Protein AF-A0A1G8HP50-F1 (afdb_monomer_lite)

Sequence (69 aa):
MFHTADVYIEELKSLEHFGSDHFPIYAKFFINKKTAKQEHLTENLKDGEQEIVQEIIKEGINEKSDNRT

Foldseek 3Di:
DDDDLFKAWPDWDWDDDDPDPDTDIDTDIGGRPPDPVCPVVDDDQDVPSVVVVVVVVVCVVVDDDPPPD

Organism: NCBI:txid178355

Structure (mmCIF, N/CA/C/O backbone):
data_AF-A0A1G8HP50-F1
#
_entry.id   AF-A0A1G8HP50-F1
#
loop_
_atom_site.group_PDB
_atom_site.id
_atom_site.type_symbol
_atom_site.label_atom_id
_atom_site.label_alt_id
_atom_site.label_comp_id
_atom_site.label_asym_id
_atom_site.label_entity_id
_atom_site.label_seq_id
_atom_site.pdbx_PDB_ins_code
_atom_site.Cartn_x
_atom_site.Cartn_y
_atom_site.Cartn_z
_atom_site.occupancy
_atom_site.B_iso_or_equiv
_atom_site.auth_seq_id
_atom_site.auth_comp_id
_atom_site.auth_asym_id
_atom_site.auth_atom_id
_atom_site.pdbx_PDB_model_num
ATOM 1 N N . MET A 1 1 ? 3.541 -1.745 8.925 1.00 37.06 1 MET A N 1
ATOM 2 C CA . MET A 1 1 ? 3.280 -2.061 7.506 1.00 37.06 1 MET A CA 1
ATOM 3 C C . MET A 1 1 ? 1.775 -1.947 7.319 1.00 37.06 1 MET A C 1
ATOM 5 O O . MET A 1 1 ? 1.063 -2.687 7.980 1.00 37.06 1 MET A O 1
ATOM 9 N N . PHE A 1 2 ? 1.279 -0.955 6.576 1.00 41.84 2 PHE A N 1
ATOM 10 C CA . PHE A 1 2 ? -0.163 -0.799 6.345 1.00 41.84 2 PHE A CA 1
ATOM 11 C C . PHE A 1 2 ? -0.597 -1.831 5.299 1.00 41.84 2 PHE A C 1
ATOM 13 O O . PHE A 1 2 ? -0.237 -1.705 4.132 1.00 41.84 2 PHE A O 1
ATOM 20 N N . HIS A 1 3 ? -1.335 -2.857 5.715 1.00 55.03 3 HIS A N 1
ATOM 21 C CA . HIS A 1 3 ? -2.122 -3.685 4.806 1.00 55.03 3 HIS A CA 1
ATOM 22 C C . HIS A 1 3 ? -3.528 -3.075 4.712 1.00 55.03 3 HIS A C 1
ATOM 24 O O . HIS A 1 3 ? -4.185 -2.839 5.725 1.00 55.03 3 HIS A O 1
ATOM 30 N N . THR A 1 4 ? -3.994 -2.766 3.509 1.00 66.62 4 THR A N 1
ATOM 31 C CA . THR A 1 4 ? -5.411 -2.479 3.274 1.00 66.62 4 THR A CA 1
ATOM 32 C C . THR A 1 4 ? -5.875 -3.365 2.135 1.00 66.62 4 THR A C 1
ATOM 34 O O . THR A 1 4 ? -5.194 -3.468 1.115 1.00 66.62 4 THR A O 1
ATOM 37 N N . ALA A 1 5 ? -7.020 -4.021 2.321 1.00 66.69 5 ALA A N 1
ATOM 38 C CA . ALA A 1 5 ? -7.650 -4.826 1.279 1.00 66.69 5 ALA A CA 1
ATOM 39 C C . ALA A 1 5 ? -8.134 -3.963 0.097 1.00 66.69 5 ALA A C 1
ATOM 41 O O . ALA A 1 5 ? -8.424 -4.486 -0.978 1.00 66.69 5 ALA A O 1
ATOM 42 N N . ASP A 1 6 ? -8.182 -2.643 0.283 1.00 73.81 6 ASP A N 1
ATOM 43 C CA . ASP A 1 6 ? -8.747 -1.704 -0.677 1.00 73.81 6 ASP A CA 1
ATOM 44 C C . ASP A 1 6 ? -7.734 -1.192 -1.705 1.00 73.81 6 ASP A C 1
ATOM 46 O O . ASP A 1 6 ? -8.139 -0.650 -2.734 1.00 73.81 6 ASP A O 1
ATOM 50 N N . VAL A 1 7 ? -6.426 -1.350 -1.464 1.00 77.88 7 VAL A N 1
ATOM 51 C CA . VAL A 1 7 ? -5.368 -0.892 -2.379 1.00 77.88 7 VAL A CA 1
ATOM 52 C C . VAL A 1 7 ? -4.728 -2.089 -3.065 1.00 77.88 7 VAL A C 1
ATOM 54 O O . VAL A 1 7 ? -4.049 -2.898 -2.438 1.00 77.88 7 VAL A O 1
ATOM 57 N N . TYR A 1 8 ? -4.904 -2.172 -4.381 1.00 77.38 8 TYR A N 1
ATOM 58 C CA . TYR A 1 8 ? -4.313 -3.224 -5.195 1.00 77.38 8 TYR A CA 1
ATOM 59 C C . TYR A 1 8 ? -3.178 -2.690 -6.056 1.00 77.38 8 TYR A C 1
ATOM 61 O O . TYR A 1 8 ? -3.402 -1.850 -6.927 1.00 77.38 8 TYR A O 1
ATOM 69 N N . ILE A 1 9 ? -1.975 -3.217 -5.842 1.00 82.31 9 ILE A N 1
ATOM 70 C CA . ILE A 1 9 ? -0.785 -2.884 -6.623 1.00 82.31 9 ILE A CA 1
ATOM 71 C C . ILE A 1 9 ? -0.850 -3.623 -7.965 1.00 82.31 9 ILE A C 1
ATOM 73 O O . ILE A 1 9 ? -0.803 -4.848 -8.013 1.00 82.31 9 ILE A O 1
ATOM 77 N N . GLU A 1 10 ? -0.949 -2.866 -9.055 1.00 84.06 10 GLU A N 1
ATOM 78 C CA . GLU A 1 10 ? -0.842 -3.379 -10.424 1.00 84.06 10 GLU A CA 1
ATOM 79 C C . GLU A 1 10 ? 0.623 -3.510 -10.854 1.00 84.06 10 GLU A C 1
ATOM 81 O O . GLU A 1 10 ? 0.991 -4.483 -11.505 1.00 84.06 10 GLU A O 1
ATOM 86 N N . GLU A 1 11 ? 1.469 -2.551 -10.475 1.00 90.06 11 GLU A N 1
ATOM 87 C CA . GLU 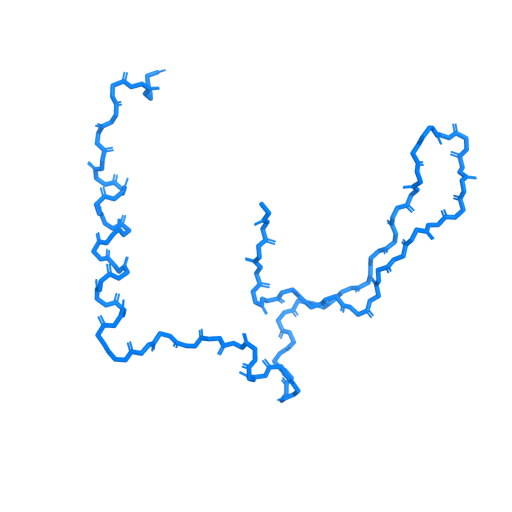A 1 11 ? 2.890 -2.542 -10.819 1.00 90.06 11 GLU A CA 1
ATOM 88 C C . GLU A 1 11 ? 3.700 -1.915 -9.683 1.00 90.06 11 GLU A C 1
ATOM 90 O O . GLU A 1 11 ? 3.327 -0.868 -9.155 1.00 90.06 11 GLU A O 1
ATOM 95 N N . LEU A 1 12 ? 4.819 -2.541 -9.319 1.00 92.69 12 LEU A N 1
ATOM 96 C CA . LEU A 1 12 ? 5.787 -2.017 -8.358 1.00 92.69 12 LEU A CA 1
ATOM 97 C C . LEU A 1 12 ? 7.193 -2.309 -8.876 1.00 92.69 12 LEU A C 1
ATOM 99 O O . LEU A 1 12 ? 7.544 -3.472 -9.076 1.00 92.69 12 LEU A O 1
ATOM 103 N N . LYS A 1 13 ? 7.994 -1.267 -9.108 1.00 93.56 13 LYS A N 1
ATOM 104 C CA . LYS A 1 13 ? 9.372 -1.411 -9.596 1.00 93.56 13 LYS A CA 1
ATOM 105 C C 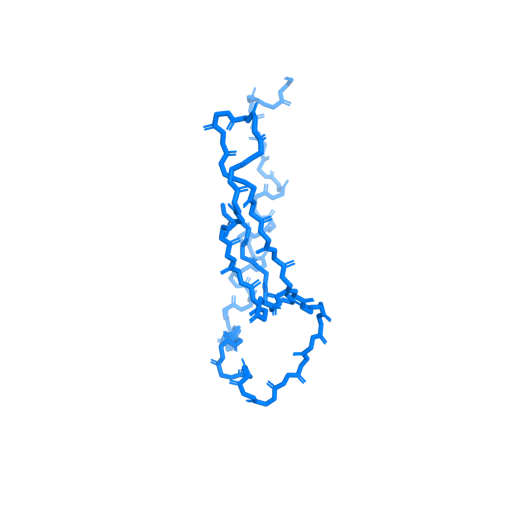. LYS A 1 13 ? 10.269 -0.273 -9.138 1.00 93.56 13 LYS A C 1
ATOM 107 O O . LYS A 1 13 ? 9.801 0.835 -8.891 1.00 93.56 13 LYS A O 1
ATOM 112 N N . SER A 1 14 ? 11.567 -0.537 -9.102 1.00 94.12 14 SER A N 1
ATOM 113 C CA . SER A 1 14 ? 12.584 0.503 -8.956 1.00 94.12 14 SER A CA 1
ATOM 114 C C . SER A 1 14 ? 12.859 1.159 -10.310 1.00 94.12 14 SER A C 1
ATOM 116 O O . SER A 1 14 ? 12.915 0.475 -11.333 1.00 94.12 14 SER A O 1
ATOM 118 N N . LEU A 1 15 ? 13.009 2.479 -10.321 1.00 93.81 15 LEU A N 1
ATOM 119 C CA . LEU A 1 15 ? 13.424 3.254 -11.488 1.00 93.81 15 LEU A CA 1
ATOM 120 C C . LEU A 1 15 ? 14.943 3.446 -11.499 1.00 93.81 15 LEU A C 1
ATOM 122 O O . LEU A 1 15 ? 15.632 3.167 -10.515 1.00 93.81 15 LEU A O 1
ATOM 126 N N . GLU A 1 16 ? 15.459 3.928 -12.628 1.00 91.81 16 GLU A N 1
ATOM 127 C CA . GLU A 1 16 ? 16.873 4.258 -12.758 1.00 91.81 16 GLU A CA 1
ATOM 128 C C . GLU A 1 16 ? 17.301 5.332 -11.753 1.00 91.81 16 GLU A C 1
ATOM 130 O O . GLU A 1 16 ? 16.525 6.193 -11.329 1.00 91.81 16 GLU A O 1
ATOM 135 N N . HIS A 1 17 ? 18.571 5.259 -11.368 1.00 90.12 17 HIS A N 1
ATOM 136 C CA . HIS A 1 17 ? 19.170 6.183 -10.424 1.00 90.12 17 HIS A CA 1
ATOM 137 C C . HIS A 1 17 ? 19.200 7.611 -10.991 1.00 90.12 17 HIS A C 1
ATOM 139 O O . HIS A 1 17 ? 19.750 7.859 -12.065 1.00 90.12 17 HIS A O 1
ATOM 145 N N . PHE A 1 18 ? 18.681 8.563 -10.218 1.00 86.62 18 PHE A N 1
ATOM 146 C CA . PHE A 1 18 ? 18.720 9.992 -10.522 1.00 86.62 18 PHE A CA 1
ATOM 147 C C . PHE A 1 18 ? 19.439 10.717 -9.371 1.00 86.62 18 PHE A C 1
ATOM 149 O O . PHE A 1 18 ? 18.825 11.145 -8.405 1.00 86.62 18 PHE A O 1
ATOM 156 N N . GLY A 1 19 ? 20.770 10.805 -9.434 1.00 86.75 19 GLY A N 1
ATOM 157 C CA . GLY A 1 19 ? 21.583 11.689 -8.576 1.00 86.75 19 GLY A CA 1
ATOM 158 C C . GLY A 1 19 ? 21.346 11.642 -7.052 1.00 86.75 19 GLY A C 1
ATOM 159 O O . GLY A 1 19 ? 21.741 12.581 -6.368 1.00 86.75 19 GLY A O 1
ATOM 160 N N . SER A 1 20 ? 20.708 10.596 -6.527 1.00 88.62 20 SER A N 1
ATOM 161 C CA . SER A 1 20 ? 20.310 10.413 -5.132 1.00 88.62 20 SER A CA 1
ATOM 162 C C . SER A 1 20 ? 20.780 9.038 -4.693 1.00 88.62 20 SER A C 1
ATOM 164 O O . SER A 1 20 ? 20.673 8.067 -5.428 1.00 88.62 20 SER A O 1
ATOM 166 N N . ASP A 1 21 ? 21.254 8.945 -3.463 1.00 91.06 21 ASP A N 1
ATOM 167 C CA . ASP A 1 21 ? 21.670 7.709 -2.803 1.00 91.06 21 ASP A CA 1
ATOM 168 C C . ASP A 1 21 ? 20.576 6.623 -2.693 1.00 91.06 21 ASP A C 1
ATOM 170 O O . ASP A 1 21 ? 20.882 5.490 -2.319 1.00 91.06 21 ASP A O 1
ATOM 174 N N . HIS A 1 22 ? 19.325 6.928 -3.060 1.00 92.06 22 HIS A N 1
ATOM 175 C CA . HIS A 1 22 ? 18.205 5.991 -3.069 1.00 92.06 22 HIS A CA 1
ATOM 176 C C . HIS A 1 22 ? 17.594 5.822 -4.467 1.00 92.06 22 HIS A C 1
ATOM 178 O O . HIS A 1 22 ? 17.428 6.776 -5.228 1.00 92.06 22 HIS A O 1
ATOM 184 N N . PHE A 1 23 ? 17.188 4.589 -4.788 1.00 92.69 23 PHE A N 1
ATOM 185 C CA . PHE A 1 23 ? 16.447 4.300 -6.016 1.00 92.69 23 PHE A CA 1
ATOM 186 C C . PHE A 1 23 ? 15.003 4.806 -5.907 1.00 92.69 23 PHE A C 1
ATOM 188 O O . PHE A 1 23 ? 14.305 4.437 -4.956 1.00 92.69 23 PHE A O 1
ATOM 195 N N . PRO A 1 24 ? 14.508 5.588 -6.882 1.00 94.00 24 PRO A N 1
ATOM 196 C CA . PRO A 1 24 ? 13.101 5.950 -6.915 1.00 94.00 24 PRO A CA 1
ATOM 197 C C . PRO A 1 24 ? 12.235 4.700 -7.100 1.00 94.00 24 PRO A C 1
ATOM 199 O O . PRO A 1 24 ? 12.560 3.819 -7.897 1.00 94.00 24 PRO A O 1
ATOM 202 N N . ILE A 1 25 ? 11.109 4.635 -6.394 1.00 94.31 25 ILE A N 1
ATOM 203 C CA . ILE A 1 25 ? 10.147 3.536 -6.512 1.00 94.31 25 ILE A CA 1
ATOM 204 C C . ILE A 1 25 ? 8.929 4.019 -7.298 1.00 94.31 25 ILE A C 1
ATOM 206 O O . ILE A 1 25 ? 8.310 5.026 -6.960 1.00 94.31 25 ILE A O 1
ATOM 210 N N . TYR A 1 26 ? 8.577 3.278 -8.343 1.00 93.88 26 TYR A N 1
ATOM 211 C CA . TYR A 1 26 ? 7.347 3.441 -9.102 1.00 93.88 26 TYR A CA 1
ATOM 212 C C . TYR A 1 26 ? 6.296 2.458 -8.598 1.00 93.88 26 TYR A C 1
ATOM 214 O O . TYR A 1 26 ? 6.552 1.254 -8.546 1.00 93.88 26 TYR A O 1
ATOM 222 N N . ALA A 1 27 ? 5.103 2.967 -8.293 1.00 92.69 27 ALA A N 1
ATOM 223 C CA . ALA A 1 27 ? 3.944 2.158 -7.951 1.00 92.69 27 ALA A CA 1
ATOM 224 C C . ALA A 1 27 ? 2.727 2.597 -8.773 1.00 92.69 27 ALA A C 1
ATOM 226 O O . ALA A 1 27 ? 2.359 3.773 -8.779 1.00 92.69 27 ALA A O 1
ATOM 227 N N . LYS A 1 28 ? 2.074 1.637 -9.424 1.00 90.56 28 LYS A N 1
ATOM 228 C CA . LYS A 1 28 ? 0.761 1.791 -10.048 1.00 90.56 28 LYS A CA 1
ATOM 229 C C . LYS A 1 28 ? -0.221 0.920 -9.290 1.00 90.56 28 LYS A C 1
ATOM 231 O O . LYS A 1 28 ? 0.024 -0.270 -9.105 1.00 90.56 28 LYS A O 1
ATOM 236 N N . PHE A 1 29 ? -1.320 1.501 -8.836 1.00 87.19 29 PHE A N 1
ATOM 237 C CA . PHE A 1 29 ? -2.301 0.795 -8.027 1.00 87.19 29 PHE A CA 1
ATOM 238 C C . PHE A 1 29 ? -3.716 1.296 -8.302 1.00 87.19 29 PHE A C 1
ATOM 240 O O . PHE A 1 29 ? -3.919 2.373 -8.863 1.00 87.19 29 PHE A O 1
ATOM 247 N N . PHE A 1 30 ? -4.695 0.505 -7.881 1.00 82.81 30 PHE A N 1
ATOM 248 C CA . PHE A 1 30 ? -6.103 0.875 -7.859 1.00 82.81 30 PHE A CA 1
ATOM 249 C C . PHE A 1 30 ? -6.602 0.920 -6.421 1.00 82.81 30 PHE A C 1
ATOM 251 O O . PHE A 1 30 ? -6.128 0.165 -5.574 1.00 82.81 30 PHE A O 1
ATOM 258 N N . ILE A 1 31 ? -7.591 1.773 -6.175 1.00 82.56 31 ILE A N 1
ATOM 259 C CA . ILE A 1 31 ? -8.325 1.834 -4.912 1.00 82.56 31 ILE A CA 1
ATOM 260 C C . ILE A 1 31 ? -9.724 1.262 -5.163 1.00 82.56 31 ILE A C 1
ATOM 262 O O . ILE A 1 31 ? -10.338 1.578 -6.183 1.00 82.56 31 ILE A O 1
ATOM 266 N N . ASN A 1 32 ? -10.236 0.435 -4.253 1.00 69.69 32 ASN A N 1
ATOM 267 C CA . ASN A 1 32 ? -11.606 -0.096 -4.259 1.00 69.69 32 ASN A CA 1
ATOM 268 C C . ASN A 1 32 ? -11.991 -0.913 -5.505 1.00 69.69 32 ASN A C 1
ATOM 270 O O . ASN A 1 32 ? -13.157 -0.952 -5.907 1.00 69.69 32 ASN A O 1
ATOM 274 N N . LYS A 1 33 ? -11.037 -1.604 -6.136 1.00 62.91 33 LYS A N 1
ATOM 275 C CA . LYS A 1 33 ? -11.337 -2.474 -7.279 1.00 62.91 33 LYS A CA 1
ATOM 276 C C . LYS A 1 33 ? -11.787 -3.855 -6.792 1.00 62.91 33 LYS A C 1
ATOM 278 O O . LYS A 1 33 ? -10.983 -4.782 -6.730 1.00 62.91 33 LYS A O 1
ATOM 283 N N . LYS A 1 34 ? -13.082 -4.020 -6.489 1.00 60.47 34 LYS A N 1
ATOM 284 C CA . LYS A 1 34 ? -13.677 -5.353 -6.272 1.00 60.47 34 LYS A CA 1
ATOM 285 C C . LYS A 1 34 ? -13.555 -6.167 -7.563 1.00 60.47 34 LYS A C 1
ATOM 287 O O . LYS A 1 34 ? -14.313 -5.966 -8.507 1.00 60.47 34 LYS A O 1
ATOM 292 N N . THR A 1 35 ? -12.562 -7.046 -7.631 1.00 59.72 35 THR A N 1
ATOM 293 C CA . THR A 1 35 ? -12.332 -7.926 -8.782 1.00 59.72 35 THR A CA 1
ATOM 294 C C . THR A 1 35 ? -12.512 -9.364 -8.323 1.00 59.72 35 THR A C 1
ATOM 296 O O . THR A 1 35 ? -11.898 -9.754 -7.335 1.00 59.72 35 THR A O 1
ATOM 299 N N . ALA A 1 36 ? -13.266 -10.179 -9.067 1.00 65.00 36 ALA A N 1
ATOM 300 C CA . ALA A 1 36 ? -13.500 -11.593 -8.733 1.00 65.00 36 ALA A CA 1
ATOM 301 C C . ALA A 1 36 ? -12.198 -12.394 -8.500 1.00 65.00 36 ALA A C 1
ATOM 303 O O . ALA A 1 36 ? -12.158 -13.327 -7.709 1.00 65.00 36 ALA A O 1
ATOM 304 N N . LYS A 1 37 ? -11.089 -11.990 -9.140 1.00 63.59 37 LYS A N 1
ATOM 305 C CA . LYS A 1 37 ? -9.755 -12.589 -8.943 1.00 63.59 37 LYS A CA 1
ATOM 306 C C . LYS A 1 37 ? -9.215 -12.458 -7.509 1.00 63.59 37 LYS A C 1
ATOM 308 O O . LYS A 1 37 ? -8.387 -13.268 -7.108 1.00 63.59 37 LYS A O 1
ATOM 313 N N . GLN A 1 38 ? -9.655 -11.453 -6.753 1.00 60.00 38 GLN A N 1
ATOM 314 C CA . GLN A 1 38 ? -9.150 -11.133 -5.413 1.00 60.00 38 GLN A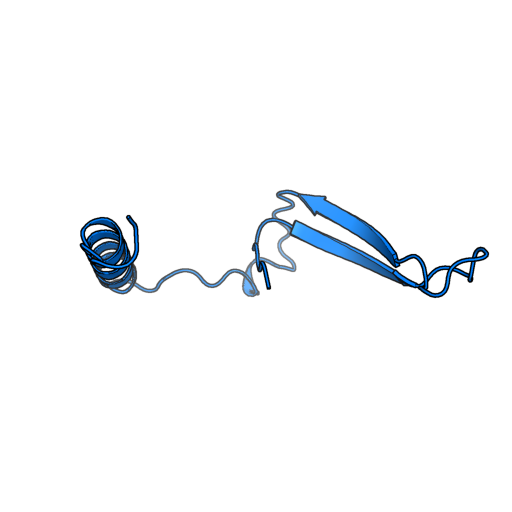 CA 1
ATOM 315 C C . GLN A 1 38 ? -10.161 -11.371 -4.296 1.00 60.00 38 GLN A C 1
ATOM 317 O O . GLN A 1 38 ? -9.795 -11.244 -3.137 1.00 60.00 38 GLN A O 1
ATOM 322 N N . GLU A 1 39 ? -11.398 -11.741 -4.618 1.00 65.69 39 GLU A N 1
ATOM 323 C CA . GLU A 1 39 ? -12.432 -12.003 -3.612 1.00 65.69 39 GLU A CA 1
ATOM 324 C C . GLU A 1 39 ? -11.995 -13.092 -2.617 1.00 65.69 39 GLU A C 1
ATOM 326 O O . GLU A 1 39 ? -12.290 -13.002 -1.433 1.00 65.69 39 GLU A O 1
ATOM 331 N N . HIS A 1 40 ? -11.172 -14.047 -3.068 1.00 65.38 40 HIS A N 1
ATOM 332 C CA . HIS A 1 40 ? -10.571 -15.074 -2.210 1.00 65.38 40 HIS A CA 1
ATOM 333 C C . HIS A 1 40 ? -9.482 -14.561 -1.246 1.00 65.38 40 HIS A C 1
ATOM 335 O O . HIS A 1 40 ? -9.177 -15.245 -0.275 1.00 65.38 40 HIS A O 1
ATOM 341 N N . LEU A 1 41 ? -8.859 -13.408 -1.526 1.00 65.50 41 LEU A N 1
ATOM 342 C CA . LEU A 1 41 ? -7.846 -12.789 -0.656 1.00 65.50 41 LEU A CA 1
ATOM 343 C C . LEU A 1 41 ? -8.489 -11.949 0.450 1.00 65.50 41 LEU A C 1
ATOM 345 O O . LEU A 1 41 ? -7.813 -11.547 1.393 1.00 65.50 41 LEU A O 1
ATOM 349 N N . THR A 1 42 ? -9.776 -11.628 0.314 1.00 65.00 42 THR A N 1
ATOM 350 C CA . THR A 1 42 ? -10.530 -10.923 1.342 1.00 65.00 42 THR A CA 1
ATOM 351 C C . THR A 1 42 ? -10.993 -11.935 2.385 1.00 65.00 42 THR A C 1
ATOM 353 O O . THR A 1 42 ? -12.002 -12.616 2.204 1.00 65.00 42 THR A O 1
ATOM 356 N N . GLU A 1 43 ? -10.251 -12.042 3.486 1.00 67.44 43 GLU A N 1
ATOM 357 C CA . GLU A 1 43 ? -10.699 -12.809 4.646 1.00 67.44 43 GLU A CA 1
ATOM 358 C C . GLU A 1 43 ? -11.881 -12.093 5.304 1.00 67.44 43 GLU A C 1
ATOM 360 O O . GLU A 1 43 ? -11.779 -10.949 5.749 1.00 67.44 43 GLU A O 1
ATOM 365 N N . ASN A 1 44 ? -13.026 -12.770 5.332 1.00 74.00 44 ASN A N 1
ATOM 366 C CA . ASN A 1 44 ? -14.179 -12.328 6.099 1.00 74.00 44 ASN A CA 1
ATOM 367 C C . ASN A 1 44 ? -14.109 -12.971 7.482 1.00 74.00 44 ASN A C 1
ATOM 369 O O . ASN A 1 44 ? -13.782 -14.154 7.598 1.00 74.00 44 ASN A O 1
ATOM 373 N N . LEU A 1 45 ? -14.440 -12.194 8.512 1.00 77.06 45 LEU A N 1
ATOM 374 C CA . LEU A 1 45 ? -14.579 -12.710 9.871 1.00 77.06 45 LEU A CA 1
ATOM 375 C C . LEU A 1 45 ? -15.632 -13.820 9.876 1.00 77.06 45 LEU A C 1
ATOM 377 O O . LEU A 1 45 ? -16.715 -13.656 9.307 1.00 77.06 45 LEU A O 1
ATOM 381 N N . LYS A 1 46 ? -15.306 -14.945 10.508 1.00 81.00 46 LYS A N 1
ATOM 382 C CA . LYS A 1 46 ? -16.256 -16.038 10.723 1.00 81.00 46 LYS A CA 1
ATOM 383 C C . LYS A 1 46 ? -17.316 -15.603 11.735 1.00 81.00 46 LYS A C 1
ATOM 385 O O . LYS A 1 46 ? -17.092 -14.691 12.536 1.00 81.00 46 LYS A O 1
ATOM 390 N N . ASP A 1 47 ? -18.464 -16.275 11.720 1.00 76.56 47 ASP A N 1
ATOM 391 C CA . ASP A 1 47 ? -19.499 -16.090 12.741 1.00 76.56 47 ASP A CA 1
ATOM 392 C C . ASP A 1 47 ? -18.897 -16.215 14.154 1.00 76.56 47 ASP A C 1
ATOM 394 O O . ASP A 1 47 ? -18.186 -17.175 14.456 1.00 76.56 47 ASP A O 1
ATOM 398 N N . GLY A 1 48 ? -19.145 -15.208 14.999 1.00 77.81 48 GLY A N 1
ATOM 399 C CA . GLY A 1 48 ? -18.593 -15.083 16.355 1.00 77.81 48 GLY A CA 1
ATOM 400 C C . GLY A 1 48 ? -17.236 -14.364 16.462 1.00 77.81 48 GLY A C 1
ATOM 401 O O . GLY A 1 48 ? -16.941 -13.782 17.502 1.00 77.81 48 GLY A O 1
ATOM 402 N N . GLU A 1 49 ? -16.419 -14.300 15.401 1.00 83.06 49 GLU A N 1
ATOM 403 C CA . GLU A 1 49 ? -15.143 -13.553 15.442 1.00 83.06 49 GLU A CA 1
ATOM 404 C C . GLU A 1 49 ? -15.367 -12.035 15.470 1.00 83.06 49 GLU A C 1
ATOM 406 O O . GLU A 1 49 ? -14.579 -11.295 16.057 1.00 83.06 49 GLU A O 1
ATOM 411 N N . GLN A 1 50 ? -16.467 -11.561 14.876 1.00 85.56 50 GLN A N 1
ATOM 412 C CA . GLN A 1 50 ? -16.829 -10.142 14.892 1.00 85.56 50 GLN A CA 1
ATOM 413 C C . GLN A 1 50 ? -17.016 -9.608 16.313 1.00 85.56 50 GLN A C 1
ATOM 415 O O . GLN A 1 50 ? -16.552 -8.511 16.614 1.00 85.56 50 GLN A O 1
ATOM 420 N N . GLU A 1 51 ? -17.662 -10.376 17.188 1.00 87.38 51 GLU A N 1
ATOM 421 C CA . GLU A 1 51 ? -17.946 -9.970 18.567 1.00 87.38 51 GLU A CA 1
ATOM 422 C C . GLU A 1 51 ? -16.648 -9.834 19.369 1.00 87.38 51 GLU A C 1
ATOM 424 O O . GLU A 1 51 ? -16.428 -8.808 20.012 1.00 87.38 51 GLU A O 1
ATOM 429 N N . ILE A 1 52 ? -15.742 -10.806 19.218 1.00 86.88 52 ILE A N 1
ATOM 430 C CA . ILE A 1 52 ? -14.414 -10.808 19.846 1.00 86.88 52 ILE A CA 1
ATOM 431 C C . ILE A 1 52 ? -13.591 -9.605 19.370 1.00 86.88 52 ILE A C 1
ATOM 433 O O . ILE A 1 52 ? -12.989 -8.892 20.171 1.00 86.88 52 ILE A O 1
ATOM 437 N N . VAL A 1 53 ? -13.581 -9.337 18.061 1.00 87.94 53 VAL A N 1
ATOM 438 C CA . VAL A 1 53 ? -12.860 -8.187 17.494 1.00 87.94 53 VAL A CA 1
ATOM 439 C C . VAL A 1 53 ? -13.406 -6.866 18.042 1.00 87.94 53 VAL A C 1
ATOM 441 O O . VAL A 1 53 ? -12.625 -5.984 18.399 1.00 87.94 53 VAL A O 1
ATOM 444 N N . GLN A 1 54 ? -14.730 -6.715 18.140 1.00 89.75 54 GLN A N 1
ATOM 445 C CA . GLN A 1 54 ? -15.342 -5.507 18.701 1.00 89.75 54 GLN A CA 1
ATOM 446 C C . GLN A 1 54 ? -15.029 -5.335 20.191 1.00 89.75 54 GLN A C 1
ATOM 448 O O . GLN A 1 54 ? -14.807 -4.206 20.635 1.00 89.75 54 GLN A O 1
ATOM 453 N N . GLU A 1 55 ? -14.971 -6.427 20.954 1.00 91.50 55 GLU A N 1
ATOM 454 C CA . GLU A 1 55 ? -14.573 -6.409 22.363 1.00 91.50 55 GLU A CA 1
ATOM 455 C C . GLU A 1 55 ? -13.135 -5.899 22.526 1.00 91.50 55 GLU A C 1
ATOM 457 O O . GLU A 1 55 ? -12.924 -4.914 23.233 1.00 91.50 55 GLU A O 1
ATOM 462 N N . ILE A 1 56 ? -12.180 -6.447 21.764 1.00 91.19 56 ILE A N 1
ATOM 463 C CA . ILE A 1 56 ? -10.767 -6.027 21.787 1.00 91.19 56 ILE A CA 1
ATOM 464 C C . ILE A 1 56 ? -10.612 -4.548 21.404 1.00 91.19 56 ILE A C 1
ATOM 466 O O . ILE A 1 56 ? -9.874 -3.801 22.051 1.00 91.19 56 ILE A O 1
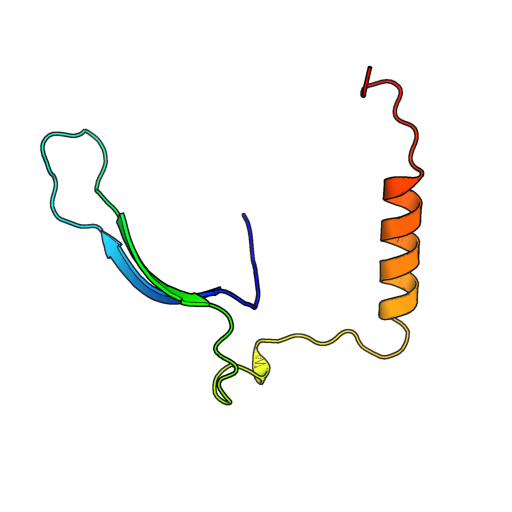ATOM 470 N N . ILE A 1 57 ? -11.315 -4.093 20.359 1.00 89.19 57 ILE A N 1
ATOM 471 C CA . ILE A 1 57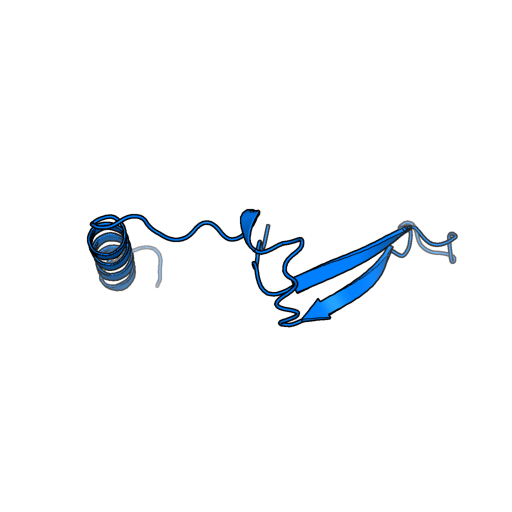 ? -11.299 -2.681 19.946 1.00 89.19 57 ILE A CA 1
ATOM 472 C C . ILE A 1 57 ? -11.824 -1.795 21.080 1.00 89.19 57 ILE A C 1
ATOM 474 O O . ILE A 1 57 ? -11.226 -0.765 21.399 1.00 89.19 57 ILE A O 1
ATOM 478 N N . LYS A 1 58 ? -12.936 -2.190 21.706 1.00 93.44 58 LYS A N 1
ATOM 479 C CA . LYS A 1 58 ? -13.543 -1.446 22.809 1.00 93.44 58 LYS A CA 1
ATOM 480 C C . LYS A 1 58 ? -12.620 -1.394 24.023 1.00 93.44 58 LYS A C 1
ATOM 482 O O . LYS A 1 58 ? -12.519 -0.334 24.640 1.00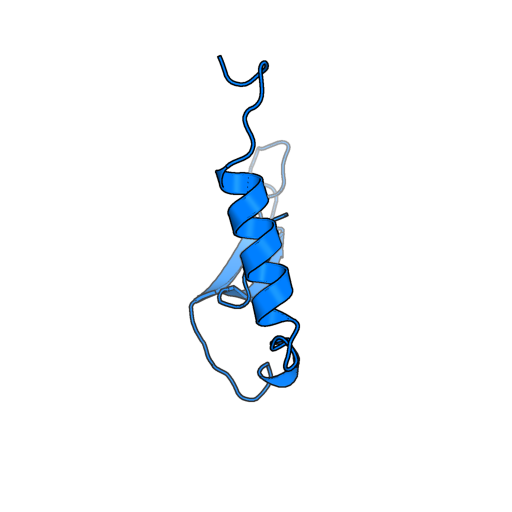 93.44 58 LYS A O 1
ATOM 487 N N . GLU A 1 59 ? -11.950 -2.486 24.367 1.00 92.06 59 GLU A N 1
ATOM 488 C CA . GLU A 1 59 ? -10.967 -2.513 25.450 1.00 92.06 59 GLU A CA 1
ATOM 489 C C . GLU A 1 59 ? -9.793 -1.575 25.160 1.00 92.06 59 GLU A C 1
ATOM 491 O O . GLU A 1 59 ? -9.491 -0.726 25.993 1.00 92.06 59 GLU A O 1
ATOM 496 N N . GLY A 1 60 ? -9.211 -1.623 23.958 1.00 87.88 60 GLY A N 1
ATOM 497 C CA . GLY A 1 60 ? -8.104 -0.738 23.572 1.00 87.88 60 GLY A CA 1
ATOM 498 C C . GLY A 1 60 ? -8.469 0.753 23.530 1.00 87.88 60 GLY A C 1
ATOM 499 O O . GLY A 1 60 ? -7.639 1.605 23.840 1.00 87.88 60 GLY A O 1
ATOM 500 N N . ILE A 1 61 ? -9.716 1.098 23.184 1.00 87.44 61 ILE A N 1
ATOM 501 C CA . ILE A 1 61 ? -10.216 2.485 23.258 1.00 87.44 61 ILE A CA 1
ATOM 502 C C . ILE A 1 61 ? -10.358 2.945 24.714 1.00 87.44 61 ILE A C 1
ATOM 504 O O . ILE A 1 61 ? -10.064 4.098 25.027 1.00 87.44 61 ILE A O 1
ATOM 508 N N . ASN A 1 62 ? -10.839 2.064 25.595 1.00 91.12 62 ASN A N 1
ATOM 509 C CA . ASN A 1 62 ? -11.058 2.380 27.008 1.00 91.12 62 ASN A CA 1
ATOM 510 C C . ASN A 1 62 ? -9.800 2.203 27.870 1.00 91.12 62 ASN A C 1
ATOM 512 O O . ASN A 1 62 ? -9.818 2.563 29.050 1.00 91.12 62 ASN A O 1
ATOM 516 N N . GLU A 1 63 ? -8.722 1.669 27.297 1.00 85.44 63 GLU A N 1
ATOM 517 C CA . GLU A 1 63 ? -7.439 1.512 27.959 1.00 85.44 63 GLU A CA 1
ATOM 518 C C . GLU A 1 63 ? -6.910 2.884 28.399 1.00 85.44 63 GLU A C 1
ATOM 520 O O . GLU A 1 63 ? -6.603 3.770 27.594 1.00 85.44 63 GLU A O 1
ATOM 525 N N . LYS A 1 64 ? -6.791 3.065 29.716 1.00 81.25 64 LYS A N 1
ATOM 526 C CA . LYS A 1 64 ? -6.114 4.219 30.305 1.00 81.25 64 LYS A CA 1
ATOM 527 C C . LYS A 1 64 ? -4.641 3.877 30.478 1.00 81.25 64 LYS A C 1
ATOM 529 O O . LYS A 1 64 ? -4.307 2.962 31.221 1.00 81.25 64 LYS A O 1
ATOM 534 N N . SER A 1 65 ? -3.777 4.629 29.802 1.00 73.88 65 SER A N 1
ATOM 535 C CA . SER A 1 65 ? -2.324 4.515 29.929 1.00 73.88 65 SER A CA 1
ATOM 536 C C . SER A 1 65 ? -1.766 5.753 30.620 1.00 73.88 65 SER A C 1
ATOM 538 O O . SER A 1 65 ? -1.979 6.867 30.143 1.00 73.88 65 SER A O 1
ATOM 540 N N . ASP A 1 66 ? -0.997 5.554 31.691 1.00 71.06 66 ASP A N 1
ATOM 541 C CA . ASP A 1 66 ? -0.279 6.627 32.396 1.00 71.06 66 ASP A CA 1
ATOM 542 C C . ASP A 1 66 ? 0.871 7.237 31.562 1.00 71.06 66 ASP A C 1
ATOM 544 O O . ASP A 1 66 ? 1.450 8.248 31.944 1.00 71.06 66 ASP A O 1
ATOM 548 N N . ASN A 1 67 ? 1.199 6.642 30.406 1.00 66.56 67 ASN A N 1
ATOM 549 C CA . ASN A 1 67 ? 2.278 7.063 29.500 1.00 66.56 67 ASN A CA 1
ATOM 550 C C . ASN A 1 67 ? 1.788 7.885 28.289 1.00 66.56 67 ASN A C 1
ATOM 552 O O . ASN A 1 67 ? 2.553 8.116 27.352 1.00 66.56 67 ASN A O 1
ATOM 556 N N . ARG A 1 68 ? 0.510 8.287 28.267 1.00 60.50 68 ARG A N 1
ATOM 557 C CA . ARG A 1 68 ? -0.105 9.098 27.194 1.00 60.50 68 ARG A CA 1
ATOM 558 C C . ARG A 1 68 ? -0.316 10.575 27.582 1.00 60.50 68 ARG A C 1
ATOM 560 O O . ARG A 1 68 ? -1.159 11.235 26.975 1.00 60.50 68 ARG A O 1
ATOM 567 N N . THR A 1 69 ? 0.407 11.064 28.590 1.00 50.41 69 THR A N 1
ATOM 568 C CA . THR A 1 69 ? 0.372 12.456 29.080 1.00 50.41 69 THR A CA 1
ATOM 569 C C . THR A 1 69 ? 1.152 13.423 28.201 1.00 50.41 69 THR A C 1
ATOM 571 O O . THR A 1 69 ? 2.230 13.033 27.699 1.00 50.41 69 THR A O 1
#

Secondary structure (DSSP, 8-state):
----TTEEEEEEEEPPP-SSSS--EEEEEEES---TTTGGGSPPPPTTHHHHHHHHHHHHHH---TT--

pLDDT: mean 79.06, std 13.64, range [37.06, 94.31]

Radius of gyration: 19.52 Å; chains: 1; bounding box: 41×28×45 Å